Protein AF-A0A6N9BVE1-F1 (afdb_monomer)

Sequence (152 aa):
MFDLTADQEQRAVRLHRESLVVDSLSPGPIGCSAEMERCYAERLSRGMPFLAARTEVQRHIETLLLAGRYPAWRDAWYDSGVDAGSCTVGVFGPYGNWTYQQAVHDLALWQRRFDTLDWLEKVRAAPDVERIGAGGRKGVILNFQNARAIED

Radius of gyration: 17.58 Å; Cα contacts (8 Å, |Δi|>4): 180; chains: 1; bounding box: 47×34×50 Å

Structure (mmCIF, N/CA/C/O backbone):
data_AF-A0A6N9BVE1-F1
#
_entry.id   AF-A0A6N9BVE1-F1
#
loop_
_atom_site.group_PDB
_atom_site.id
_atom_site.type_symbol
_atom_site.label_atom_id
_atom_site.label_alt_id
_atom_site.label_comp_id
_atom_site.label_asym_id
_atom_site.label_entity_id
_atom_site.label_seq_id
_atom_site.pdbx_PDB_ins_code
_atom_site.Cartn_x
_atom_site.Cartn_y
_atom_site.Cartn_z
_atom_site.occupancy
_atom_site.B_iso_or_equiv
_atom_site.auth_seq_id
_atom_site.auth_comp_id
_atom_site.auth_asym_id
_atom_site.auth_atom_id
_atom_site.pdbx_PDB_model_num
ATOM 1 N N . MET A 1 1 ? -10.518 -20.224 10.757 1.00 61.91 1 MET A N 1
ATOM 2 C CA . MET A 1 1 ? -11.520 -19.453 11.520 1.00 61.91 1 MET A CA 1
ATOM 3 C C . MET A 1 1 ? -11.331 -19.823 12.980 1.00 61.91 1 MET A C 1
ATOM 5 O O . MET A 1 1 ? -11.097 -20.997 13.234 1.00 61.91 1 MET A O 1
ATOM 9 N N . PHE A 1 2 ? -11.288 -18.856 13.895 1.00 81.06 2 PHE A N 1
ATOM 10 C CA . PHE A 1 2 ? -11.145 -19.150 15.324 1.00 81.06 2 PHE A CA 1
ATOM 11 C C . PHE A 1 2 ? -12.520 -19.509 15.901 1.00 81.06 2 PHE A C 1
ATOM 13 O O . PHE A 1 2 ? -13.480 -18.798 15.615 1.00 81.06 2 PHE A O 1
ATOM 20 N N . ASP A 1 3 ? -12.611 -20.565 16.710 1.00 91.50 3 ASP A N 1
ATOM 21 C CA . ASP A 1 3 ? -13.825 -20.887 17.476 1.00 91.50 3 ASP A CA 1
ATOM 22 C C . ASP A 1 3 ? -13.883 -20.000 18.726 1.00 91.50 3 ASP A C 1
ATOM 24 O O . ASP A 1 3 ? -13.456 -20.390 19.814 1.00 91.50 3 ASP A O 1
ATOM 28 N N . LEU A 1 4 ? -14.345 -18.761 18.550 1.00 93.81 4 LEU A N 1
ATOM 29 C CA . LEU A 1 4 ? -14.557 -17.819 19.646 1.00 93.81 4 LEU A CA 1
ATOM 30 C C . LEU A 1 4 ? -15.976 -17.962 20.201 1.00 93.81 4 LEU A C 1
ATOM 32 O O . LEU A 1 4 ? -16.941 -18.110 19.453 1.00 93.81 4 LEU A O 1
ATOM 36 N N . THR A 1 5 ? -16.122 -17.859 21.520 1.00 97.12 5 THR A N 1
ATOM 37 C CA . THR A 1 5 ? -17.434 -17.616 22.131 1.00 97.12 5 THR A CA 1
ATOM 38 C C . THR A 1 5 ? -17.918 -16.197 21.812 1.00 97.12 5 THR A C 1
ATOM 40 O O . THR A 1 5 ? -17.114 -15.319 21.494 1.00 97.12 5 THR A O 1
ATOM 43 N N . ALA A 1 6 ? -19.219 -15.933 21.974 1.00 96.06 6 ALA A N 1
ATOM 44 C CA . ALA A 1 6 ? -19.784 -14.593 21.774 1.00 96.06 6 ALA A CA 1
ATOM 45 C C . ALA A 1 6 ? -19.072 -13.511 22.619 1.00 96.06 6 ALA A C 1
ATOM 47 O O . ALA A 1 6 ? -18.762 -12.430 22.119 1.00 96.06 6 ALA A O 1
ATOM 48 N N . ASP A 1 7 ? -18.726 -13.823 23.873 1.00 97.25 7 ASP A N 1
ATOM 49 C CA . ASP A 1 7 ? -17.995 -12.903 24.755 1.00 97.25 7 ASP A CA 1
ATOM 50 C C . ASP A 1 7 ? -16.565 -12.637 24.261 1.00 97.25 7 ASP A C 1
ATOM 52 O O . ASP A 1 7 ? -16.050 -11.518 24.364 1.00 97.25 7 ASP A O 1
ATOM 56 N N . GLN A 1 8 ? -15.900 -13.663 23.722 1.00 96.62 8 GLN A N 1
ATOM 57 C CA . GLN A 1 8 ? -14.558 -13.534 23.156 1.00 96.62 8 GLN A CA 1
ATOM 58 C C . GLN A 1 8 ? -14.574 -12.709 21.869 1.00 96.62 8 GLN A C 1
ATOM 60 O O . GLN A 1 8 ? -13.697 -11.865 21.690 1.00 96.62 8 GLN A O 1
ATOM 65 N N . GLU A 1 9 ? -15.576 -12.903 21.015 1.00 95.00 9 GLU A N 1
ATOM 66 C CA . GLU A 1 9 ? -15.775 -12.105 19.807 1.00 95.00 9 GLU A CA 1
ATOM 67 C C . GLU A 1 9 ? -16.050 -10.636 20.156 1.00 95.00 9 GLU A C 1
ATOM 69 O O . GLU A 1 9 ? -15.365 -9.741 19.657 1.00 95.00 9 GLU A O 1
ATOM 74 N N . GLN A 1 10 ? -16.954 -10.368 21.104 1.00 95.25 10 GLN A N 1
ATOM 75 C CA . GLN A 1 10 ? -17.235 -9.005 21.559 1.00 95.25 10 GLN A CA 1
ATOM 76 C C . GLN A 1 10 ? -15.991 -8.337 22.163 1.00 95.25 10 GLN A C 1
ATOM 78 O O . GLN A 1 10 ? -15.720 -7.157 21.910 1.00 95.25 10 GLN A O 1
ATOM 83 N N . ARG A 1 11 ? -15.200 -9.082 22.945 1.00 95.50 11 ARG A N 1
ATOM 84 C CA . ARG A 1 11 ? -13.923 -8.595 23.477 1.00 95.50 11 ARG A CA 1
ATOM 85 C C . ARG A 1 11 ? -12.917 -8.311 22.361 1.00 95.50 11 ARG A C 1
ATOM 87 O O . ARG A 1 11 ? -12.244 -7.287 22.439 1.00 95.50 11 ARG A O 1
ATOM 94 N N . ALA A 1 12 ? -12.806 -9.178 21.357 1.00 92.31 12 ALA A N 1
ATOM 95 C CA . ALA A 1 12 ? -11.899 -8.990 20.227 1.00 92.31 12 ALA A CA 1
ATOM 96 C C . ALA A 1 12 ? -12.259 -7.732 19.427 1.00 92.31 12 ALA A C 1
ATOM 98 O O . ALA A 1 12 ? -11.388 -6.901 19.186 1.00 92.31 12 ALA A O 1
ATOM 99 N N . VAL A 1 13 ? -13.545 -7.534 19.116 1.00 90.44 13 VAL A N 1
ATOM 100 C CA . VAL A 1 13 ? -14.043 -6.323 18.442 1.00 90.44 13 VAL A CA 1
ATOM 101 C C . VAL A 1 13 ? -13.708 -5.067 19.245 1.00 90.44 13 VAL A C 1
ATOM 103 O O . VAL A 1 13 ? -13.253 -4.078 18.674 1.00 90.44 13 VAL A O 1
ATOM 106 N N . ARG A 1 14 ? -13.906 -5.093 20.569 1.00 93.62 14 ARG A N 1
ATOM 107 C CA . ARG A 1 14 ? -13.563 -3.959 21.435 1.00 93.62 14 ARG A CA 1
ATOM 108 C C . ARG A 1 14 ? -12.064 -3.662 21.411 1.00 93.62 14 ARG A C 1
ATOM 110 O O . ARG A 1 14 ? -11.690 -2.533 21.126 1.00 93.62 14 ARG A O 1
ATOM 117 N N . LEU A 1 15 ? -11.221 -4.671 21.651 1.00 93.19 15 LEU A N 1
ATOM 118 C CA . LEU A 1 15 ? -9.762 -4.511 21.634 1.00 93.19 15 LEU A CA 1
ATOM 119 C C . LEU A 1 15 ? -9.273 -3.958 20.300 1.00 93.19 15 LEU A C 1
ATOM 121 O O . LEU A 1 15 ? -8.418 -3.082 20.279 1.00 93.19 15 LEU A O 1
ATOM 125 N N . HIS A 1 16 ? -9.838 -4.445 19.202 1.00 89.56 16 HIS A N 1
ATOM 126 C CA . HIS A 1 16 ? -9.481 -4.003 17.868 1.00 89.56 16 HIS A CA 1
ATOM 127 C C . HIS A 1 16 ? -9.864 -2.538 17.604 1.00 89.56 16 HIS A C 1
ATOM 129 O O . HIS A 1 16 ? -9.105 -1.819 16.975 1.00 89.56 16 HIS A O 1
ATOM 135 N N . ARG A 1 17 ? -10.998 -2.066 18.139 1.00 86.69 17 ARG A N 1
ATOM 136 C CA . ARG A 1 17 ? -11.401 -0.649 18.057 1.00 86.69 17 ARG A CA 1
ATOM 137 C C . ARG A 1 17 ? -10.585 0.278 18.961 1.00 86.69 17 ARG A C 1
ATOM 139 O O . ARG A 1 17 ? -10.492 1.465 18.678 1.00 86.69 17 ARG A O 1
ATOM 146 N N . GLU A 1 18 ? -10.064 -0.242 20.068 1.00 91.62 18 GLU A N 1
ATOM 147 C CA . GLU A 1 18 ? -9.324 0.525 21.082 1.00 91.62 18 GLU A CA 1
ATOM 148 C C . GLU A 1 18 ? -7.801 0.503 20.866 1.00 91.62 18 GLU A C 1
ATOM 150 O O . GLU A 1 18 ? -7.073 1.205 21.568 1.00 91.62 18 GLU A O 1
ATOM 155 N N . SER A 1 19 ? -7.308 -0.300 19.920 1.00 93.12 19 SER A N 1
ATOM 156 C CA . SER A 1 19 ? -5.880 -0.478 19.645 1.00 93.12 19 SER A CA 1
ATOM 15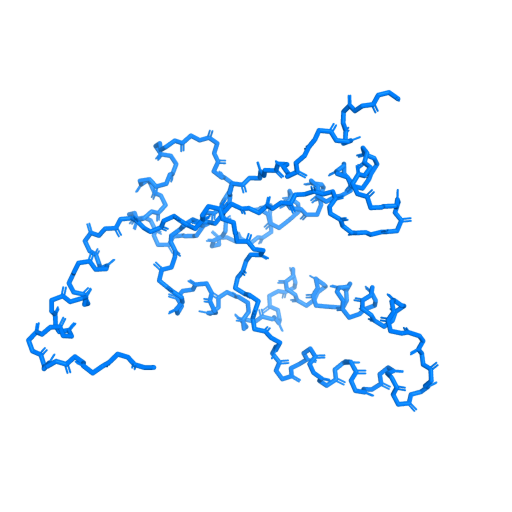7 C C . SER A 1 19 ? -5.519 0.052 18.266 1.00 93.12 19 SER A C 1
ATOM 159 O O . SER A 1 19 ? -6.297 -0.088 17.332 1.00 93.12 19 SER A O 1
ATOM 161 N N . LEU A 1 20 ? -4.298 0.572 18.128 1.00 93.19 20 LEU A N 1
ATOM 162 C CA . LEU A 1 20 ? -3.702 0.815 16.817 1.00 93.19 20 LEU A CA 1
ATOM 163 C C . LEU A 1 20 ? -3.089 -0.484 16.293 1.00 93.19 20 LEU A C 1
ATOM 165 O O . LEU A 1 20 ? -2.259 -1.100 16.968 1.00 93.19 20 LEU A O 1
ATOM 169 N N . VAL A 1 21 ? -3.469 -0.887 15.086 1.00 93.06 21 VAL A N 1
ATOM 170 C CA . VAL A 1 21 ? -2.957 -2.094 14.434 1.00 93.06 21 VAL A CA 1
ATOM 171 C C . VAL A 1 21 ? -1.972 -1.708 13.340 1.00 93.06 21 VAL A C 1
ATOM 173 O O . VAL A 1 21 ? -2.337 -1.106 12.329 1.00 93.06 21 VAL A O 1
ATOM 176 N N . VAL A 1 22 ? -0.707 -2.085 13.535 1.00 93.62 22 VAL A N 1
ATOM 177 C CA . VAL A 1 22 ? 0.364 -1.871 12.556 1.00 93.62 22 VAL A CA 1
ATOM 178 C C . VAL A 1 22 ? 0.842 -3.218 12.028 1.00 93.62 22 VAL A C 1
ATOM 180 O O . VAL A 1 22 ? 1.373 -4.030 12.785 1.00 93.62 22 VAL A O 1
ATOM 183 N N . ASP A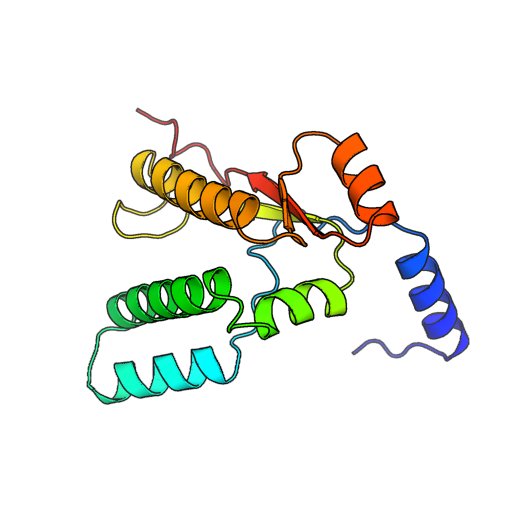 1 23 ? 0.693 -3.443 10.726 1.00 93.25 23 ASP A N 1
ATOM 184 C CA . ASP A 1 23 ? 1.256 -4.610 10.046 1.00 93.25 23 ASP A CA 1
ATOM 185 C C . ASP A 1 23 ? 2.698 -4.305 9.613 1.00 93.25 23 ASP A C 1
ATOM 187 O O . ASP A 1 23 ? 2.955 -3.420 8.791 1.00 93.25 23 ASP A O 1
ATOM 191 N N . SER A 1 24 ? 3.659 -5.023 10.193 1.00 92.19 24 SER A N 1
ATOM 192 C CA . SER A 1 24 ? 5.091 -4.797 9.986 1.00 92.19 24 SER A CA 1
ATOM 193 C C . SER A 1 24 ? 5.625 -5.326 8.653 1.00 92.19 24 SER A C 1
ATOM 195 O O . SER A 1 24 ? 6.756 -4.987 8.292 1.00 92.19 24 SER A O 1
ATOM 197 N N . LEU A 1 25 ? 4.829 -6.091 7.901 1.00 90.12 25 LEU A N 1
ATOM 198 C CA . LEU A 1 25 ? 5.168 -6.564 6.564 1.00 90.12 25 LEU A CA 1
ATOM 199 C C . LEU A 1 25 ? 3.898 -6.688 5.719 1.00 90.12 25 LEU A C 1
ATOM 201 O O . LEU A 1 25 ? 3.434 -7.780 5.394 1.00 90.12 25 LEU A O 1
ATOM 205 N N . SER A 1 26 ? 3.369 -5.537 5.322 1.00 81.25 26 SER A N 1
ATOM 206 C CA . SER A 1 26 ? 2.154 -5.466 4.528 1.00 81.25 26 SER A CA 1
ATOM 207 C C . SER A 1 26 ? 2.486 -5.011 3.119 1.00 81.25 26 SER A C 1
ATOM 209 O O . SER A 1 26 ? 2.965 -3.895 2.943 1.00 81.25 26 SER A O 1
ATOM 211 N N . PRO A 1 27 ? 2.172 -5.779 2.072 1.00 66.94 27 PRO A N 1
ATOM 212 C CA . PRO A 1 27 ? 2.197 -5.250 0.715 1.00 66.94 27 PRO A CA 1
ATOM 213 C C . PRO A 1 27 ? 0.950 -4.377 0.415 1.00 66.94 27 PRO A C 1
ATOM 215 O O . PRO A 1 27 ? 0.646 -4.099 -0.747 1.00 66.94 27 PRO A O 1
ATOM 218 N N . GLY A 1 28 ? 0.217 -3.960 1.458 1.00 67.75 28 GLY A N 1
ATOM 219 C CA . GLY A 1 28 ? -1.171 -3.510 1.412 1.00 67.75 28 GLY A CA 1
ATOM 220 C C . GLY A 1 28 ? -2.145 -4.694 1.500 1.00 67.75 28 GLY A C 1
ATOM 221 O O . GLY A 1 28 ? -1.719 -5.852 1.455 1.00 67.75 28 GLY A O 1
ATOM 222 N N . PRO A 1 29 ? -3.460 -4.445 1.600 1.00 61.47 29 PRO A N 1
ATOM 223 C CA . PRO A 1 29 ? -4.470 -5.487 1.534 1.00 61.47 29 PRO A CA 1
ATOM 224 C C . PRO A 1 29 ? -4.477 -6.057 0.113 1.00 61.47 29 PRO A C 1
ATOM 226 O O . PRO A 1 29 ? -5.082 -5.517 -0.815 1.00 61.47 29 PRO A O 1
ATOM 229 N N . ILE A 1 30 ? -3.736 -7.145 -0.074 1.00 59.56 30 ILE A N 1
ATOM 230 C CA . ILE A 1 30 ? -3.707 -7.894 -1.324 1.00 59.56 30 ILE A CA 1
ATOM 231 C C . ILE A 1 30 ? -4.748 -9.000 -1.224 1.00 59.56 30 ILE A C 1
ATOM 233 O O . ILE A 1 30 ? -4.460 -10.135 -0.858 1.00 59.56 30 ILE A O 1
ATOM 237 N N . GLY A 1 31 ? -5.979 -8.651 -1.581 1.00 57.81 31 GLY A N 1
ATOM 238 C CA . GLY A 1 31 ? -6.884 -9.603 -2.205 1.00 57.81 31 GLY A CA 1
ATOM 239 C C . GLY A 1 31 ? -6.698 -9.521 -3.718 1.00 57.81 31 GLY A C 1
ATOM 240 O O . GLY A 1 31 ? -6.655 -8.420 -4.276 1.00 57.81 31 GLY A O 1
ATOM 241 N N . CYS A 1 32 ? -6.597 -10.662 -4.402 1.00 67.94 32 CYS A N 1
ATOM 24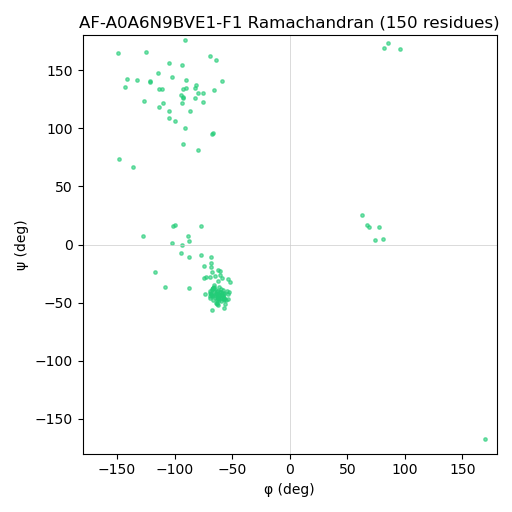2 C CA . CYS A 1 32 ? -6.830 -10.686 -5.843 1.00 67.94 32 CYS A CA 1
ATOM 243 C C . CYS A 1 32 ? -8.316 -10.367 -6.036 1.00 67.94 32 CYS A C 1
ATOM 245 O O . CYS A 1 32 ? -9.169 -11.221 -5.824 1.00 67.94 32 CYS A O 1
ATOM 247 N N . SER A 1 33 ? -8.652 -9.105 -6.304 1.00 82.19 33 SER A N 1
ATOM 248 C CA . SER A 1 33 ? -10.052 -8.751 -6.536 1.00 82.19 33 SER A CA 1
ATOM 249 C C . SER A 1 33 ? -10.557 -9.457 -7.794 1.00 82.19 33 SER A C 1
ATOM 251 O O . SER A 1 33 ? -9.772 -9.775 -8.691 1.00 82.19 33 SER A O 1
ATOM 253 N N . ALA A 1 34 ? -11.875 -9.601 -7.925 1.00 86.69 34 ALA A N 1
ATOM 254 C CA . ALA A 1 34 ? -12.482 -10.121 -9.150 1.00 86.69 34 ALA A CA 1
ATOM 255 C C . ALA A 1 34 ? -12.041 -9.342 -10.412 1.00 86.69 34 ALA A C 1
ATOM 257 O O . ALA A 1 34 ? -11.955 -9.904 -11.503 1.00 86.69 34 ALA A O 1
ATOM 258 N N . GLU A 1 35 ? -11.721 -8.049 -10.278 1.00 87.06 35 GLU A N 1
ATOM 259 C CA . GLU A 1 35 ? -11.155 -7.236 -11.358 1.00 87.06 35 GLU A CA 1
ATOM 260 C C . GLU A 1 35 ? -9.745 -7.692 -11.742 1.00 87.06 35 GLU A C 1
ATOM 262 O O . GLU A 1 35 ? -9.456 -7.864 -12.927 1.00 87.06 35 GLU A O 1
ATOM 267 N N . MET A 1 36 ? -8.871 -7.905 -10.751 1.00 89.06 36 MET A N 1
ATOM 268 C CA . MET A 1 36 ? -7.519 -8.407 -10.995 1.00 89.06 36 MET A CA 1
ATOM 269 C C . MET A 1 36 ? -7.570 -9.796 -11.621 1.00 89.06 36 MET A C 1
ATOM 271 O O . MET A 1 36 ? -6.896 -10.025 -12.623 1.00 89.06 36 MET A O 1
ATOM 275 N N . GLU A 1 37 ? -8.397 -10.696 -11.083 1.00 90.62 37 GLU A N 1
ATOM 276 C CA . GLU A 1 37 ? -8.594 -12.045 -11.620 1.00 90.62 37 GLU A CA 1
ATOM 277 C C . GLU A 1 37 ? -9.054 -12.003 -13.076 1.00 90.62 37 GLU A C 1
ATOM 279 O O . GLU A 1 37 ? -8.455 -12.660 -13.928 1.00 90.62 37 GLU A O 1
ATOM 284 N N . ARG A 1 38 ? -10.053 -11.168 -13.394 1.00 92.06 38 ARG A N 1
ATOM 285 C CA . ARG A 1 38 ? -10.526 -10.977 -14.769 1.00 92.06 38 ARG A CA 1
ATOM 286 C C . ARG A 1 38 ? -9.420 -10.451 -15.679 1.00 92.06 38 ARG A C 1
ATOM 288 O O . ARG A 1 38 ? -9.243 -10.963 -16.783 1.00 92.06 38 ARG A O 1
ATOM 295 N N . CYS A 1 39 ? -8.657 -9.459 -15.220 1.00 92.44 39 CYS A N 1
ATOM 296 C CA . CYS A 1 39 ? -7.555 -8.889 -15.987 1.00 92.44 39 CYS A CA 1
ATOM 297 C C . CYS A 1 39 ? -6.456 -9.925 -16.264 1.00 92.44 39 CYS A C 1
ATOM 299 O O . CYS A 1 39 ? -5.958 -9.999 -17.393 1.00 92.44 39 CYS A O 1
ATOM 301 N N . TYR A 1 40 ? -6.099 -10.737 -15.265 1.00 94.25 40 TYR A N 1
ATOM 302 C CA . TYR A 1 40 ? -5.157 -11.843 -15.423 1.00 94.25 40 TYR A CA 1
ATOM 303 C C . TYR A 1 40 ? -5.687 -12.894 -16.395 1.00 94.25 40 TYR A C 1
ATOM 305 O O . TYR A 1 40 ? -4.981 -13.237 -17.342 1.00 94.25 40 TYR A O 1
ATOM 313 N N . ALA A 1 41 ? -6.923 -13.364 -16.213 1.00 94.75 41 ALA A N 1
ATOM 314 C CA . ALA A 1 41 ? -7.540 -14.369 -17.074 1.00 94.75 41 ALA A CA 1
ATOM 315 C C . ALA A 1 41 ? -7.566 -13.920 -18.543 1.00 94.75 41 ALA A C 1
ATOM 317 O O . ALA A 1 41 ? -7.148 -14.669 -19.425 1.00 94.75 41 ALA A O 1
ATOM 318 N N . GLU A 1 42 ? -7.963 -12.671 -18.809 1.00 95.94 42 GLU A N 1
ATOM 319 C CA . GLU A 1 42 ? -7.957 -12.085 -20.153 1.00 95.94 42 GLU A CA 1
ATOM 320 C C . GLU A 1 42 ? -6.559 -12.141 -20.789 1.00 95.94 42 GLU A C 1
ATOM 322 O O . GLU A 1 42 ? -6.403 -12.635 -21.906 1.00 95.94 42 GLU A O 1
ATOM 327 N N . ARG A 1 43 ? -5.526 -11.667 -20.084 1.00 94.94 43 ARG A N 1
ATOM 328 C CA . ARG A 1 43 ? -4.157 -11.571 -20.622 1.00 94.94 43 ARG A CA 1
ATOM 329 C C . ARG A 1 43 ? -3.523 -12.941 -20.823 1.00 94.94 43 ARG A C 1
ATOM 331 O O . ARG A 1 43 ? -2.951 -13.204 -21.880 1.00 94.94 43 ARG A O 1
ATOM 338 N N . LEU A 1 44 ? -3.671 -13.828 -19.843 1.00 96.50 44 LEU A N 1
ATOM 339 C CA . LEU A 1 44 ? -3.135 -15.185 -19.908 1.00 96.50 44 LEU A CA 1
ATOM 340 C C . LEU A 1 44 ? -3.830 -16.016 -20.997 1.00 96.50 44 LEU A C 1
ATOM 342 O O . LEU A 1 44 ? -3.152 -16.746 -21.714 1.00 96.50 44 LEU A O 1
ATOM 346 N N . SER A 1 45 ? -5.144 -15.847 -21.204 1.00 97.19 45 SER A N 1
ATOM 347 C CA . SER A 1 45 ? -5.878 -16.538 -22.281 1.00 97.19 45 SER A CA 1
ATOM 348 C C . SER A 1 45 ? -5.388 -16.178 -23.691 1.00 97.19 45 SER A C 1
ATOM 350 O O . SER A 1 45 ? -5.555 -16.959 -24.623 1.00 97.19 45 SER A O 1
ATOM 352 N N . ARG A 1 46 ? -4.726 -15.023 -23.845 1.00 96.31 46 ARG A N 1
ATOM 353 C CA . ARG A 1 46 ? -4.091 -14.573 -25.096 1.00 96.31 46 ARG A CA 1
ATOM 354 C C . ARG A 1 46 ? -2.644 -15.053 -25.250 1.00 96.31 46 ARG A C 1
ATOM 356 O O . ARG A 1 46 ? -1.951 -14.605 -26.158 1.00 96.31 46 ARG A O 1
ATOM 363 N N . GLY A 1 47 ? -2.167 -15.923 -24.360 1.00 96.88 47 GLY A N 1
ATOM 364 C CA . GLY A 1 47 ? -0.800 -16.446 -24.384 1.00 96.88 47 GLY A CA 1
ATOM 365 C C . GLY A 1 47 ? 0.258 -15.475 -23.855 1.00 96.88 47 GLY A C 1
ATOM 366 O O . GLY A 1 47 ? 1.448 -15.690 -24.080 1.00 96.88 47 GLY A O 1
ATOM 367 N N . MET A 1 48 ? -0.138 -14.404 -23.157 1.00 97.31 48 MET A N 1
ATOM 368 C CA . MET A 1 48 ? 0.822 -13.475 -22.562 1.00 97.31 48 MET A CA 1
ATOM 369 C C . MET A 1 48 ? 1.631 -1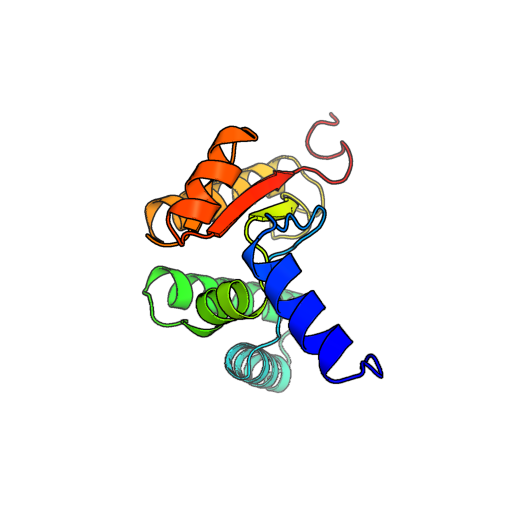4.169 -21.450 1.00 97.31 48 MET A C 1
ATOM 371 O O . MET A 1 48 ? 1.033 -14.797 -20.572 1.00 97.31 48 MET A O 1
ATOM 375 N N . PRO A 1 49 ? 2.971 -14.024 -21.410 1.00 95.62 49 PRO A N 1
ATOM 376 C CA . PRO A 1 49 ? 3.773 -14.530 -20.301 1.00 95.62 49 PRO A CA 1
ATOM 377 C C . PRO A 1 49 ? 3.343 -13.918 -18.963 1.00 95.62 49 PRO A C 1
ATOM 379 O O . PRO A 1 49 ? 3.088 -12.715 -18.880 1.00 95.62 49 PRO A O 1
ATOM 382 N N . PHE A 1 50 ? 3.328 -14.716 -17.893 1.00 90.19 50 PHE A N 1
ATOM 383 C CA . PHE A 1 50 ? 2.814 -14.290 -16.584 1.00 90.19 50 PHE A CA 1
ATOM 384 C C . PHE A 1 50 ? 3.448 -12.992 -16.058 1.00 90.19 50 PHE A C 1
ATOM 386 O O . PHE A 1 50 ? 2.739 -12.116 -15.575 1.00 90.19 50 PHE A O 1
ATOM 393 N N . LEU A 1 51 ? 4.769 -12.821 -16.188 1.00 85.88 51 LEU A N 1
ATOM 394 C CA . LEU A 1 51 ? 5.451 -11.606 -15.720 1.00 85.88 51 LEU A CA 1
ATOM 395 C C . LEU A 1 51 ? 5.039 -10.349 -16.501 1.00 85.88 51 LEU A C 1
ATOM 397 O O . LEU A 1 51 ? 4.923 -9.269 -15.912 1.00 85.88 51 LEU A O 1
ATOM 401 N N . ALA A 1 52 ? 4.779 -10.493 -17.803 1.00 89.44 52 ALA A N 1
ATOM 402 C CA . ALA A 1 52 ? 4.253 -9.412 -18.629 1.00 89.44 52 ALA A CA 1
ATOM 403 C C . ALA A 1 52 ? 2.807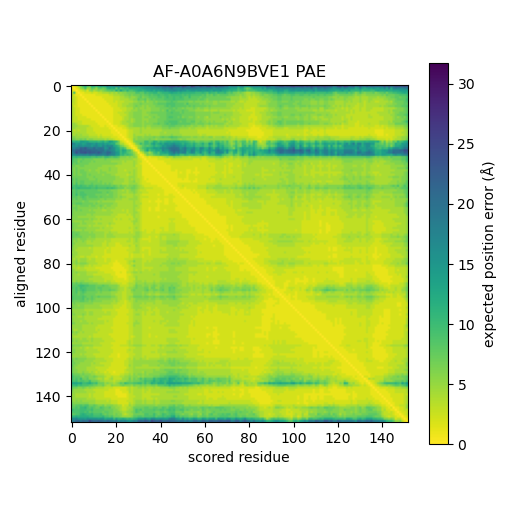 -9.092 -18.223 1.00 89.44 52 ALA A C 1
ATOM 405 O O . ALA A 1 52 ? 2.495 -7.935 -17.942 1.00 89.44 52 ALA A O 1
ATOM 406 N N . ALA A 1 53 ? 1.970 -10.123 -18.055 1.00 92.44 53 ALA A N 1
ATOM 407 C CA . ALA A 1 53 ? 0.595 -9.967 -17.588 1.00 92.44 53 ALA A CA 1
ATOM 408 C C . ALA A 1 53 ? 0.540 -9.265 -16.226 1.00 92.44 53 ALA A C 1
ATOM 410 O O . ALA A 1 53 ? -0.183 -8.287 -16.076 1.00 92.44 53 ALA A O 1
ATOM 411 N N . ARG A 1 54 ? 1.363 -9.683 -15.258 1.00 87.94 54 ARG A N 1
ATOM 412 C CA . ARG A 1 54 ? 1.468 -9.057 -13.931 1.00 87.94 54 ARG A CA 1
ATOM 413 C C . ARG A 1 54 ? 1.786 -7.569 -14.017 1.00 87.94 54 ARG A C 1
ATOM 415 O O . ARG A 1 54 ? 1.109 -6.767 -13.381 1.00 87.94 54 ARG A O 1
ATOM 422 N N . THR A 1 55 ? 2.779 -7.199 -14.823 1.00 87.06 55 THR A N 1
ATOM 423 C CA . THR A 1 55 ? 3.172 -5.794 -15.015 1.00 87.06 55 THR A CA 1
ATOM 424 C C . THR A 1 55 ? 2.026 -4.969 -15.606 1.00 87.06 55 THR A C 1
ATOM 426 O O . THR A 1 55 ? 1.737 -3.867 -15.137 1.00 87.06 55 THR A O 1
ATOM 429 N N . GLU A 1 56 ? 1.325 -5.508 -16.605 1.00 91.19 56 GLU A N 1
ATOM 430 C CA . GLU A 1 56 ? 0.186 -4.823 -17.213 1.00 91.19 56 GLU A CA 1
ATOM 431 C C . GLU A 1 56 ? -1.019 -4.703 -16.282 1.00 91.19 56 GLU A C 1
ATOM 433 O O . GLU A 1 56 ? -1.631 -3.634 -16.231 1.00 91.19 56 GLU A O 1
ATOM 438 N N . VAL A 1 57 ? -1.359 -5.768 -15.548 1.00 91.50 57 VAL A N 1
ATOM 439 C CA . VAL A 1 57 ? -2.446 -5.743 -14.564 1.00 91.50 57 VAL A CA 1
ATOM 440 C C . VAL A 1 57 ? -2.127 -4.722 -13.480 1.00 91.50 57 VAL A C 1
ATOM 442 O O . VAL A 1 57 ? -2.958 -3.864 -13.207 1.00 91.50 57 VAL A O 1
ATOM 445 N N . GLN A 1 58 ? -0.912 -4.726 -12.930 1.00 88.69 58 GLN A N 1
ATOM 446 C CA . GLN A 1 58 ? -0.507 -3.755 -11.913 1.00 88.69 58 GLN A CA 1
ATOM 447 C C . GLN A 1 58 ? -0.640 -2.312 -12.420 1.00 88.69 58 GLN A C 1
ATOM 449 O O . GLN A 1 58 ? -1.233 -1.476 -11.741 1.00 88.69 58 GLN A O 1
ATOM 454 N N . ARG A 1 59 ? -0.173 -2.019 -13.640 1.00 90.00 59 ARG A N 1
ATOM 455 C CA . ARG A 1 59 ? -0.320 -0.690 -14.257 1.00 90.00 59 ARG A CA 1
ATOM 456 C C . ARG A 1 59 ? -1.787 -0.308 -14.486 1.00 90.00 59 ARG A C 1
ATOM 458 O O . ARG A 1 59 ? -2.160 0.853 -14.305 1.00 90.00 59 ARG A O 1
ATOM 465 N N . HIS A 1 60 ? -2.614 -1.262 -14.912 1.00 91.94 60 HIS A N 1
ATOM 466 C CA . HIS A 1 60 ? -4.043 -1.047 -15.118 1.00 91.94 60 HIS A CA 1
ATOM 467 C C . HIS A 1 60 ? -4.750 -0.712 -13.800 1.00 91.94 60 HIS A C 1
ATOM 469 O O . HIS A 1 60 ? -5.426 0.313 -13.720 1.00 91.94 60 HIS A O 1
ATOM 475 N N . ILE A 1 61 ? -4.523 -1.514 -12.758 1.00 90.94 61 ILE A N 1
ATOM 476 C CA . ILE A 1 61 ? -5.087 -1.296 -11.424 1.00 90.94 61 ILE A CA 1
ATOM 477 C C . ILE A 1 61 ? -4.617 0.033 -10.837 1.00 90.94 61 ILE A C 1
ATOM 479 O O . ILE A 1 61 ? -5.447 0.787 -10.344 1.00 90.94 61 ILE A O 1
ATOM 483 N N . GLU A 1 62 ? -3.332 0.376 -10.962 1.00 91.19 62 GLU A N 1
ATOM 484 C CA . GLU A 1 62 ? -2.809 1.674 -10.518 1.00 91.19 62 GLU A CA 1
ATOM 485 C C . GLU A 1 62 ? -3.548 2.838 -11.196 1.00 91.19 62 GLU A C 1
ATOM 487 O O . GLU A 1 62 ? -3.931 3.814 -10.555 1.00 91.19 62 GLU A O 1
ATOM 492 N N . THR A 1 63 ? -3.814 2.716 -12.499 1.00 93.94 63 THR A N 1
ATOM 493 C CA . THR A 1 63 ? -4.554 3.733 -13.258 1.00 93.94 63 THR A CA 1
ATOM 494 C C . THR A 1 63 ? -5.994 3.875 -12.763 1.00 93.94 63 THR A C 1
ATOM 496 O O . THR A 1 63 ? -6.501 4.991 -12.658 1.00 93.94 63 THR A O 1
ATOM 499 N N . LEU A 1 64 ? -6.672 2.762 -12.470 1.00 93.12 64 LEU A N 1
ATOM 500 C CA . LEU A 1 64 ? -8.032 2.792 -11.931 1.00 93.12 64 LEU A CA 1
ATOM 501 C C . LEU A 1 64 ? -8.064 3.349 -10.505 1.00 93.12 64 LEU A C 1
ATOM 503 O O . LEU A 1 64 ? -8.932 4.166 -10.200 1.00 93.12 64 LEU A O 1
ATOM 507 N N . LEU A 1 65 ? -7.109 2.946 -9.665 1.00 92.31 65 LEU A N 1
ATOM 508 C CA . LEU A 1 65 ? -6.957 3.397 -8.286 1.00 92.31 65 LEU A CA 1
ATOM 509 C C . LEU A 1 65 ? -6.811 4.914 -8.211 1.00 92.31 65 LEU A C 1
ATOM 511 O O . LEU A 1 65 ? -7.603 5.573 -7.544 1.00 92.31 65 LEU A O 1
ATOM 515 N N . LEU A 1 66 ? -5.852 5.474 -8.946 1.00 94.50 66 LEU A N 1
ATOM 516 C CA . LEU A 1 66 ? -5.589 6.914 -8.940 1.00 94.50 66 LEU A CA 1
ATOM 517 C C . LEU A 1 66 ? -6.722 7.733 -9.575 1.00 94.50 66 LEU A C 1
ATOM 519 O O . LEU A 1 66 ? -6.834 8.927 -9.324 1.00 94.50 66 LEU A O 1
ATOM 523 N N . ALA A 1 67 ? -7.578 7.102 -10.380 1.00 95.38 67 ALA A N 1
ATOM 524 C CA . ALA A 1 67 ? -8.790 7.716 -10.914 1.00 95.38 67 ALA A CA 1
ATOM 525 C C . ALA A 1 67 ? -10.010 7.578 -9.979 1.00 95.38 67 ALA A C 1
ATOM 527 O O . ALA A 1 67 ? -11.113 7.938 -10.383 1.00 95.38 67 ALA A O 1
ATOM 528 N N . GLY A 1 68 ? -9.860 6.987 -8.786 1.00 92.31 68 GLY A N 1
ATOM 529 C CA . GLY A 1 68 ? -10.973 6.715 -7.869 1.00 92.31 68 GLY A CA 1
ATOM 530 C C . GLY A 1 68 ? -11.952 5.642 -8.367 1.00 92.31 68 GLY A C 1
ATOM 531 O O . GLY A 1 68 ? -13.052 5.512 -7.841 1.00 92.31 68 GLY A O 1
ATOM 532 N N . ARG A 1 69 ? -11.573 4.857 -9.384 1.00 93.25 69 ARG A N 1
ATOM 533 C CA . ARG A 1 69 ? -12.411 3.821 -10.024 1.00 93.25 69 ARG A CA 1
ATOM 534 C C . ARG A 1 69 ? -12.074 2.403 -9.564 1.00 93.25 69 ARG A C 1
ATOM 536 O O . ARG A 1 69 ? -12.450 1.435 -10.216 1.00 93.25 69 ARG A O 1
ATOM 543 N N . TYR A 1 70 ? -11.349 2.281 -8.457 1.00 91.06 70 TYR A N 1
ATOM 544 C CA . TYR A 1 70 ? -10.970 0.999 -7.871 1.00 91.06 70 TYR A CA 1
ATOM 545 C C . TYR A 1 70 ? -11.156 1.008 -6.343 1.00 91.06 70 TYR A C 1
ATOM 547 O O . TYR A 1 70 ? -10.177 0.961 -5.595 1.00 91.06 70 TYR A O 1
ATOM 555 N N . PRO A 1 71 ? -12.411 1.104 -5.860 1.00 89.69 71 PRO A N 1
ATOM 556 C CA . PRO A 1 71 ? -12.703 1.236 -4.431 1.00 89.69 71 PRO A CA 1
ATOM 557 C C . PRO A 1 71 ? -12.282 0.002 -3.627 1.00 89.69 71 PRO A C 1
ATOM 559 O O . PRO A 1 71 ? -11.882 0.145 -2.479 1.00 89.69 71 PRO A O 1
ATOM 562 N N . ALA A 1 72 ? -12.246 -1.178 -4.260 1.00 88.38 72 ALA A N 1
ATOM 563 C CA . ALA A 1 72 ? -11.898 -2.447 -3.624 1.00 88.38 72 ALA A CA 1
ATOM 564 C C . ALA A 1 72 ? -10.576 -2.411 -2.838 1.00 88.38 72 ALA A C 1
ATOM 566 O O . ALA A 1 72 ? -10.452 -3.092 -1.828 1.00 88.38 72 ALA A O 1
ATOM 567 N N . TRP A 1 73 ? -9.588 -1.619 -3.272 1.00 88.88 73 TRP A N 1
ATOM 568 C CA . TRP A 1 73 ? -8.330 -1.498 -2.531 1.00 88.88 73 TRP A CA 1
ATOM 569 C C . TRP A 1 73 ? -8.477 -0.677 -1.248 1.00 88.88 73 TRP A C 1
ATOM 571 O O . TRP A 1 73 ? -7.953 -1.069 -0.209 1.00 88.88 73 TRP A O 1
ATOM 581 N N . ARG A 1 74 ? -9.215 0.439 -1.307 1.00 90.88 74 ARG A N 1
ATOM 582 C CA . ARG A 1 74 ? -9.547 1.245 -0.127 1.00 90.88 74 ARG A CA 1
ATOM 583 C C . ARG A 1 74 ? -10.390 0.424 0.839 1.00 90.88 74 ARG A C 1
ATOM 585 O O . ARG A 1 74 ? -10.058 0.341 2.013 1.00 90.88 74 ARG A O 1
ATOM 592 N N . ASP A 1 75 ? -11.454 -0.186 0.339 1.00 91.25 75 ASP A N 1
ATOM 593 C CA . ASP A 1 75 ? -12.405 -0.919 1.168 1.00 91.25 75 ASP A CA 1
ATOM 594 C C . ASP A 1 75 ? -11.695 -2.080 1.885 1.00 91.25 75 ASP A C 1
ATOM 596 O O . ASP A 1 75 ? -11.820 -2.211 3.096 1.00 91.25 75 ASP A O 1
ATOM 600 N N . ALA A 1 76 ? -10.790 -2.794 1.205 1.00 89.94 76 ALA A N 1
ATOM 601 C CA . ALA A 1 76 ? -9.979 -3.829 1.841 1.00 89.94 76 ALA A CA 1
ATOM 602 C C . ALA A 1 76 ? -9.044 -3.300 2.952 1.00 89.94 76 ALA A C 1
ATOM 604 O O . ALA A 1 76 ? -8.796 -4.010 3.924 1.00 89.94 76 ALA A O 1
ATOM 605 N N . TRP A 1 77 ? -8.541 -2.061 2.864 1.00 91.25 77 TRP A N 1
ATOM 606 C CA . TRP A 1 77 ? -7.780 -1.450 3.964 1.00 91.25 77 TRP A CA 1
ATOM 607 C C . TRP A 1 77 ? -8.669 -1.207 5.185 1.00 91.25 77 TRP A C 1
ATOM 609 O O . TRP A 1 77 ? -8.258 -1.492 6.309 1.00 91.25 77 TRP A O 1
ATOM 619 N N . TYR A 1 78 ? -9.878 -0.684 4.982 1.00 91.50 78 TYR A N 1
ATOM 620 C CA . TYR A 1 78 ? -10.810 -0.426 6.080 1.00 91.50 78 TYR A CA 1
ATOM 621 C C . TYR A 1 78 ? -11.351 -1.720 6.692 1.00 91.50 78 TYR A C 1
ATOM 623 O O . TYR A 1 78 ? -11.355 -1.838 7.915 1.00 91.50 78 TYR A O 1
ATOM 631 N N . ASP A 1 79 ? -11.692 -2.706 5.865 1.00 89.94 79 ASP A N 1
ATOM 632 C CA . ASP A 1 79 ? -12.209 -4.006 6.300 1.00 89.94 79 ASP A CA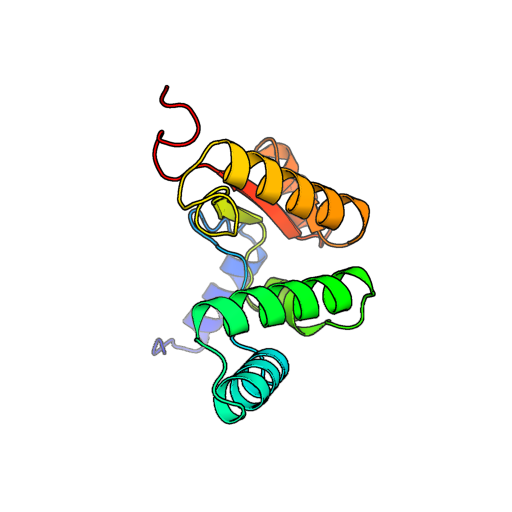 1
ATOM 633 C C . ASP A 1 79 ? -11.146 -4.855 7.011 1.00 89.94 79 ASP A C 1
ATOM 635 O O . ASP A 1 79 ? -11.477 -5.667 7.872 1.00 89.94 79 ASP A O 1
ATOM 639 N N . SER A 1 80 ? -9.861 -4.662 6.684 1.00 88.94 80 SER A N 1
ATOM 640 C CA . SER A 1 80 ? -8.760 -5.386 7.338 1.00 88.94 80 SER A CA 1
ATOM 641 C C . SER A 1 80 ? -8.573 -5.019 8.807 1.00 88.94 80 SER A C 1
ATOM 643 O O . SER A 1 80 ? -7.961 -5.785 9.552 1.00 88.94 80 SER A O 1
ATOM 645 N N . GLY A 1 81 ? -9.023 -3.825 9.206 1.00 89.50 81 GLY A N 1
ATOM 646 C CA . GLY A 1 81 ? -8.775 -3.328 10.548 1.00 89.50 81 GLY A CA 1
ATOM 647 C C . GLY A 1 81 ? -7.342 -2.856 10.825 1.00 89.50 81 GLY A C 1
ATOM 648 O O . GLY A 1 81 ? -7.020 -2.477 11.944 1.00 89.50 81 GLY A O 1
ATOM 649 N N . VAL A 1 82 ? -6.466 -2.864 9.818 1.00 91.81 82 VAL A N 1
ATOM 650 C CA . VAL A 1 82 ? -5.098 -2.346 9.930 1.00 91.81 82 VAL A CA 1
ATOM 651 C C . VAL A 1 82 ? -5.123 -0.824 9.820 1.00 91.81 82 VAL A C 1
ATOM 653 O O . VAL A 1 82 ? -5.708 -0.284 8.881 1.00 91.81 82 VAL A O 1
ATOM 656 N N . ASP A 1 83 ? -4.478 -0.117 10.744 1.00 93.62 83 ASP A N 1
ATOM 657 C CA . ASP A 1 83 ? -4.359 1.347 10.718 1.00 93.62 83 ASP A CA 1
ATOM 658 C C . ASP A 1 83 ? -3.158 1.808 9.907 1.00 93.62 83 ASP A C 1
ATOM 660 O O . ASP A 1 83 ? -3.243 2.802 9.184 1.00 93.62 83 ASP A O 1
ATOM 664 N N . ALA A 1 84 ? -2.048 1.071 9.989 1.00 94.62 84 ALA A N 1
ATOM 665 C CA . ALA A 1 84 ? -0.866 1.324 9.183 1.00 94.62 84 ALA A CA 1
ATOM 666 C C . ALA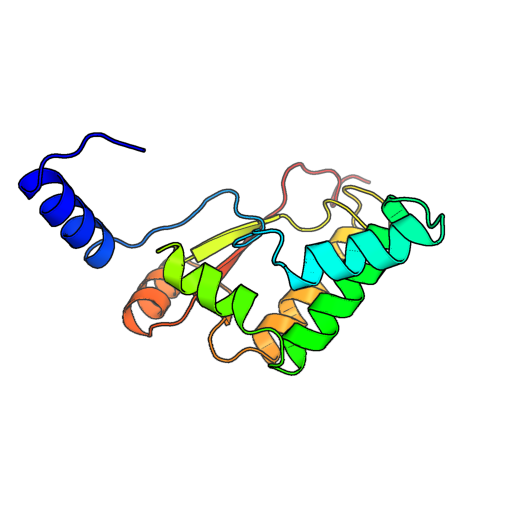 A 1 84 ? -0.189 0.033 8.712 1.00 94.62 84 ALA A C 1
ATOM 668 O O . ALA A 1 84 ? -0.092 -0.938 9.456 1.00 94.62 84 ALA A O 1
ATOM 669 N N . GLY A 1 85 ? 0.326 0.032 7.484 1.00 94.38 85 GLY A N 1
ATOM 670 C CA . GLY A 1 85 ? 1.095 -1.087 6.939 1.00 94.38 85 GLY A CA 1
ATOM 671 C C . GLY A 1 85 ? 2.501 -0.678 6.521 1.00 94.38 85 GLY A C 1
ATOM 672 O O . GLY A 1 85 ? 2.719 0.392 5.953 1.00 94.38 85 GLY A O 1
ATOM 673 N N . SER A 1 86 ? 3.462 -1.554 6.782 1.00 95.00 86 SER A N 1
ATOM 674 C CA . SER A 1 86 ? 4.857 -1.406 6.383 1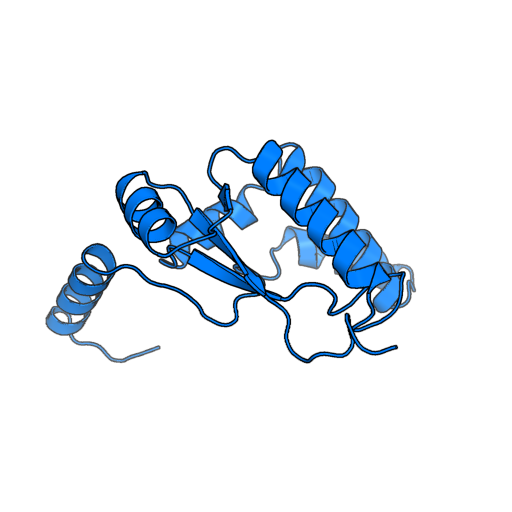.00 95.00 86 SER A CA 1
ATOM 675 C C . SER A 1 86 ? 5.081 -2.061 5.019 1.00 95.00 86 SER A C 1
ATOM 677 O O . SER A 1 86 ? 5.198 -3.282 4.913 1.00 95.00 86 SER A O 1
ATOM 679 N N . CYS A 1 87 ? 5.117 -1.236 3.973 1.00 94.00 87 CYS A N 1
ATOM 680 C CA . CYS A 1 87 ? 5.226 -1.637 2.576 1.00 94.00 87 CYS A CA 1
ATOM 681 C C . CYS A 1 87 ? 6.680 -1.654 2.108 1.00 94.00 87 CYS A C 1
ATOM 683 O O . CYS A 1 87 ? 7.362 -0.625 2.109 1.00 94.00 87 CYS A O 1
ATOM 685 N N . THR A 1 88 ? 7.137 -2.816 1.648 1.00 93.69 88 THR A N 1
ATOM 686 C CA . THR A 1 88 ? 8.479 -2.971 1.086 1.00 93.69 88 THR A CA 1
ATOM 687 C C . THR A 1 88 ? 8.569 -2.379 -0.316 1.00 93.69 88 THR A C 1
ATOM 689 O O . THR A 1 88 ? 7.744 -2.682 -1.179 1.00 93.69 88 THR A O 1
ATOM 692 N N . VAL A 1 89 ? 9.592 -1.557 -0.554 1.00 93.88 89 VAL A N 1
ATOM 693 C CA . VAL A 1 89 ? 9.915 -0.992 -1.873 1.00 93.88 89 VAL A CA 1
ATOM 694 C C . VAL A 1 89 ? 11.122 -1.685 -2.501 1.00 93.88 89 VAL A C 1
ATOM 696 O O . VAL A 1 89 ? 11.955 -2.267 -1.808 1.00 93.88 89 VAL A O 1
ATOM 699 N N . GLY A 1 90 ? 11.219 -1.630 -3.828 1.00 92.25 90 GLY A N 1
ATOM 700 C CA . GLY A 1 90 ? 12.344 -2.186 -4.574 1.00 92.25 90 GLY A CA 1
ATOM 701 C C . GLY A 1 90 ? 12.253 -3.692 -4.814 1.00 92.25 90 GLY A C 1
ATOM 702 O O . GLY A 1 90 ? 13.188 -4.262 -5.355 1.00 92.25 90 GLY A O 1
ATOM 703 N N . VAL A 1 91 ? 11.156 -4.354 -4.436 1.00 89.75 91 VAL A N 1
ATOM 704 C CA . VAL A 1 91 ? 11.052 -5.825 -4.431 1.00 89.75 91 VAL A CA 1
ATOM 705 C C . VAL A 1 91 ? 11.076 -6.405 -5.846 1.00 89.75 91 VAL A C 1
ATOM 707 O O . VAL A 1 91 ? 11.913 -7.248 -6.169 1.00 89.75 91 VAL A O 1
ATOM 710 N N . PHE A 1 92 ? 10.151 -5.960 -6.700 1.00 85.44 92 PHE A N 1
ATOM 711 C CA . PHE A 1 92 ? 9.962 -6.497 -8.044 1.00 85.44 92 PHE A CA 1
ATOM 712 C C . PHE A 1 92 ? 9.593 -5.393 -9.029 1.00 85.44 92 PHE A C 1
ATOM 714 O O . PHE A 1 92 ? 8.657 -4.640 -8.774 1.00 85.44 92 PHE A O 1
ATOM 721 N N . GLY A 1 93 ? 10.204 -5.393 -10.213 1.00 85.06 93 GLY A N 1
ATOM 722 C CA . GLY A 1 93 ? 9.732 -4.546 -11.303 1.00 85.06 93 GLY A CA 1
ATOM 723 C C . GLY A 1 93 ? 10.679 -4.460 -12.500 1.00 85.06 93 GLY A C 1
ATOM 724 O O . GLY A 1 93 ? 11.587 -5.284 -12.637 1.00 85.06 93 GLY A O 1
ATOM 725 N N . PRO A 1 94 ? 10.428 -3.508 -13.414 1.00 85.38 94 PRO A N 1
ATOM 726 C CA . PRO A 1 94 ? 11.115 -3.432 -14.702 1.00 85.38 94 PRO A CA 1
ATOM 727 C C . PRO A 1 94 ? 12.602 -3.071 -14.595 1.00 85.38 94 PRO A C 1
ATOM 729 O O . PRO A 1 94 ? 13.336 -3.294 -15.553 1.00 85.38 94 PRO A O 1
ATOM 732 N N . TYR A 1 95 ? 13.060 -2.549 -13.453 1.00 90.44 95 TYR A N 1
ATOM 733 C CA . TYR A 1 95 ? 14.457 -2.160 -13.231 1.00 90.44 95 TYR A CA 1
ATOM 734 C C . TYR A 1 95 ? 15.262 -3.211 -12.450 1.00 90.44 95 TYR A C 1
ATOM 736 O O . TYR A 1 95 ? 16.338 -2.917 -11.928 1.00 90.44 95 TYR A O 1
ATOM 744 N N . GLY A 1 96 ? 14.744 -4.440 -12.369 1.00 89.50 96 GLY A N 1
ATOM 745 C CA . GLY A 1 96 ? 15.338 -5.540 -11.616 1.00 89.50 96 GLY A CA 1
ATOM 746 C C . GLY A 1 96 ? 14.741 -5.696 -10.217 1.00 89.50 96 GLY A C 1
ATOM 747 O O . GLY A 1 96 ? 13.997 -4.849 -9.730 1.00 89.50 96 GLY A O 1
ATOM 748 N N . ASN A 1 97 ? 15.052 -6.822 -9.577 1.00 90.88 97 ASN A N 1
ATOM 749 C CA . ASN A 1 97 ? 14.578 -7.125 -8.230 1.00 90.88 97 ASN A CA 1
ATOM 750 C C . ASN A 1 97 ? 15.613 -6.665 -7.208 1.00 90.88 97 ASN A C 1
ATOM 752 O O . ASN A 1 97 ? 16.792 -6.997 -7.345 1.00 90.88 97 ASN A O 1
ATOM 756 N N . TRP A 1 98 ? 15.159 -5.983 -6.163 1.00 92.38 98 TRP A N 1
ATOM 757 C CA . TRP A 1 98 ? 15.983 -5.484 -5.060 1.00 92.38 98 TRP A CA 1
ATOM 758 C C . TRP A 1 98 ? 17.039 -4.451 -5.477 1.00 92.38 98 TRP A C 1
ATOM 760 O O . TRP A 1 98 ? 18.055 -4.317 -4.804 1.00 92.38 98 TRP A O 1
ATOM 770 N N . THR A 1 99 ? 16.821 -3.730 -6.583 1.00 93.56 99 THR A N 1
ATOM 771 C CA . THR A 1 99 ? 17.767 -2.728 -7.103 1.00 93.56 99 THR A CA 1
ATOM 772 C C . THR A 1 99 ? 17.443 -1.323 -6.599 1.00 93.56 99 THR A C 1
ATOM 774 O O . THR A 1 99 ? 16.284 -0.998 -6.318 1.00 93.56 99 THR A O 1
ATOM 777 N N . TYR A 1 100 ? 18.459 -0.454 -6.548 1.00 94.75 100 TYR A N 1
ATOM 778 C CA . TYR A 1 100 ? 18.287 0.975 -6.260 1.00 94.75 100 TYR A CA 1
ATOM 779 C C . TYR A 1 100 ? 17.262 1.622 -7.204 1.00 94.75 100 TYR A C 1
ATOM 781 O O . TYR A 1 100 ? 16.339 2.311 -6.771 1.00 94.75 100 TYR A O 1
ATOM 789 N N . GLN A 1 101 ? 17.381 1.357 -8.507 1.00 95.56 101 GLN A N 1
ATOM 790 C CA . GLN A 1 101 ? 16.506 1.920 -9.532 1.00 95.56 101 GLN A CA 1
ATOM 791 C C . GLN A 1 101 ? 15.051 1.477 -9.335 1.00 95.56 101 GLN A C 1
ATOM 793 O O . GLN A 1 101 ? 14.139 2.295 -9.472 1.00 95.56 101 GLN A O 1
ATOM 798 N N . GLN A 1 102 ? 14.821 0.211 -8.966 1.00 93.88 102 GLN A N 1
ATOM 799 C CA . GLN A 1 102 ? 13.474 -0.266 -8.661 1.00 93.88 102 GLN A CA 1
ATOM 800 C C . GLN A 1 102 ? 12.921 0.385 -7.391 1.00 93.88 102 GLN A C 1
ATOM 802 O O . GLN A 1 102 ? 11.750 0.758 -7.357 1.00 93.88 102 GLN A O 1
ATOM 807 N N . ALA A 1 103 ? 13.755 0.581 -6.367 1.00 95.25 103 ALA A N 1
ATOM 808 C CA . ALA A 1 103 ? 13.343 1.279 -5.156 1.00 95.25 103 ALA A CA 1
ATOM 809 C C . ALA A 1 103 ? 12.941 2.733 -5.434 1.00 95.25 103 ALA A C 1
ATOM 811 O O . ALA A 1 103 ? 11.877 3.160 -4.993 1.00 95.25 103 ALA A O 1
ATOM 812 N N . VAL A 1 104 ? 13.735 3.481 -6.208 1.00 96.38 104 VAL A N 1
ATOM 813 C CA . VAL A 1 104 ? 13.399 4.857 -6.616 1.00 96.38 104 VAL A CA 1
ATOM 814 C C . VAL A 1 104 ? 12.074 4.897 -7.378 1.00 96.38 104 VAL A C 1
ATOM 816 O O . VAL A 1 104 ? 11.226 5.748 -7.101 1.00 96.38 104 VAL A O 1
ATOM 819 N N . HIS A 1 105 ? 11.864 3.958 -8.301 1.00 94.38 105 HIS A N 1
ATOM 820 C CA . HIS A 1 105 ? 10.605 3.838 -9.030 1.00 94.38 105 HIS A CA 1
ATOM 821 C C . HIS A 1 105 ? 9.410 3.594 -8.092 1.00 94.38 105 HIS A C 1
ATOM 823 O O . HIS A 1 105 ? 8.398 4.291 -8.181 1.00 94.38 105 HIS A O 1
ATOM 829 N N . ASP A 1 106 ? 9.524 2.647 -7.161 1.00 93.94 106 ASP A N 1
ATOM 830 C CA . ASP A 1 106 ? 8.442 2.315 -6.231 1.00 93.94 106 ASP A CA 1
ATOM 831 C C . ASP A 1 106 ? 8.145 3.463 -5.258 1.00 93.94 106 ASP A C 1
ATOM 833 O O . ASP A 1 106 ? 6.979 3.741 -4.970 1.00 93.94 106 ASP A O 1
ATOM 837 N N . LEU A 1 107 ? 9.178 4.179 -4.799 1.00 95.88 107 LEU A N 1
ATOM 838 C CA . LEU A 1 107 ? 9.027 5.393 -3.993 1.00 95.88 107 LEU A CA 1
ATOM 839 C C . LEU A 1 107 ? 8.225 6.467 -4.741 1.00 95.88 107 LEU A C 1
ATOM 841 O O . LEU A 1 107 ? 7.351 7.095 -4.143 1.00 95.88 107 LEU A O 1
ATOM 845 N N . ALA A 1 108 ? 8.475 6.657 -6.041 1.00 96.38 108 ALA A N 1
ATOM 846 C CA . ALA A 1 108 ? 7.728 7.609 -6.860 1.00 96.38 108 ALA A CA 1
ATOM 847 C C . ALA A 1 108 ? 6.253 7.204 -7.029 1.00 96.38 108 ALA A C 1
ATOM 849 O O . ALA A 1 108 ? 5.366 8.057 -6.941 1.00 96.38 108 ALA A O 1
ATOM 850 N N . LEU A 1 109 ? 5.968 5.909 -7.215 1.00 94.00 109 LEU A N 1
ATOM 851 C CA . LEU A 1 109 ? 4.590 5.407 -7.268 1.00 94.00 109 LEU A CA 1
ATOM 852 C C . LEU A 1 109 ? 3.855 5.623 -5.942 1.00 94.00 109 LEU A C 1
ATOM 854 O O . LEU A 1 109 ? 2.726 6.110 -5.936 1.00 94.00 109 LEU A O 1
ATOM 858 N N . TRP A 1 110 ? 4.496 5.315 -4.814 1.00 95.81 110 TRP A N 1
ATOM 859 C CA . TRP A 1 110 ? 3.914 5.566 -3.497 1.00 95.81 110 TRP A CA 1
ATOM 860 C C . TRP A 1 110 ? 3.673 7.049 -3.239 1.00 95.81 110 TRP A C 1
ATOM 862 O O . TRP A 1 110 ? 2.592 7.403 -2.775 1.00 95.81 110 TRP A O 1
ATOM 872 N N . GLN A 1 111 ? 4.626 7.916 -3.590 1.00 97.44 111 GLN A N 1
ATOM 873 C CA . GLN A 1 111 ? 4.444 9.361 -3.461 1.00 97.44 111 GLN A CA 1
ATOM 874 C C . GLN A 1 111 ? 3.219 9.835 -4.248 1.00 97.44 111 GLN A C 1
ATOM 876 O O . GLN A 1 111 ? 2.360 10.511 -3.691 1.00 97.44 111 GLN A O 1
ATOM 881 N N . ARG A 1 112 ? 3.067 9.374 -5.494 1.00 97.12 112 ARG A N 1
ATOM 882 C CA . ARG A 1 112 ? 1.892 9.683 -6.314 1.00 97.12 112 ARG A CA 1
ATOM 883 C C . ARG A 1 112 ? 0.580 9.245 -5.657 1.00 97.12 112 ARG A C 1
ATOM 885 O O . ARG A 1 112 ? -0.405 9.973 -5.750 1.00 97.12 112 ARG A O 1
ATOM 892 N N . ARG A 1 113 ? 0.545 8.082 -4.997 1.00 96.06 113 ARG A N 1
ATOM 893 C CA . ARG A 1 113 ? -0.641 7.626 -4.250 1.00 96.06 113 ARG A CA 1
ATOM 894 C C . ARG A 1 113 ? -0.955 8.555 -3.084 1.00 96.06 113 ARG A C 1
ATOM 896 O O . ARG A 1 113 ? -2.107 8.944 -2.957 1.00 96.06 113 ARG A O 1
ATOM 903 N N . PHE A 1 114 ? 0.039 8.944 -2.288 1.00 96.75 114 PHE A N 1
ATOM 904 C CA . PHE A 1 114 ? -0.165 9.883 -1.176 1.00 96.75 114 PHE A CA 1
ATOM 905 C C . PHE A 1 114 ? -0.661 11.252 -1.646 1.00 96.75 114 PHE A C 1
ATOM 907 O O . PHE A 1 114 ? -1.510 11.849 -0.997 1.00 96.75 114 PHE A O 1
ATOM 914 N N . ASP A 1 115 ? -0.176 11.724 -2.793 1.00 97.94 115 ASP A N 1
ATOM 915 C CA . ASP A 1 115 ? -0.583 13.018 -3.347 1.00 97.94 115 ASP A CA 1
ATOM 916 C C . ASP A 1 115 ? -1.998 12.986 -3.959 1.00 97.94 115 ASP A C 1
ATOM 918 O O . ASP A 1 115 ? -2.601 14.035 -4.176 1.00 97.94 115 ASP A O 1
ATOM 922 N N . THR A 1 116 ? -2.526 11.794 -4.265 1.00 97.25 116 THR A N 1
ATOM 923 C CA . THR A 1 116 ? -3.801 11.619 -4.986 1.00 97.25 116 THR A CA 1
ATOM 924 C C . THR A 1 116 ? -4.932 11.093 -4.098 1.00 97.25 116 THR A C 1
ATOM 926 O O . THR A 1 116 ? -6.088 11.455 -4.302 1.00 97.25 116 THR A O 1
ATOM 929 N N . LEU A 1 117 ? -4.633 10.201 -3.151 1.00 95.31 117 LEU A N 1
ATOM 930 C CA . LEU A 1 117 ? -5.625 9.478 -2.355 1.00 95.31 117 LEU A CA 1
ATOM 931 C C . LEU A 1 117 ? -5.787 10.146 -0.984 1.00 95.31 117 LEU A C 1
ATOM 933 O O . LEU A 1 117 ? -4.939 9.998 -0.112 1.00 95.31 117 LEU A O 1
ATOM 937 N N . ASP A 1 118 ? -6.902 10.842 -0.781 1.00 95.06 118 ASP A N 1
ATOM 938 C CA . ASP A 1 118 ? -7.215 11.614 0.434 1.00 95.06 118 ASP A CA 1
ATOM 939 C C . ASP A 1 118 ? -7.283 10.788 1.733 1.00 95.06 118 ASP A C 1
ATOM 941 O O . ASP A 1 118 ? -7.036 11.300 2.829 1.00 95.06 118 ASP A O 1
ATOM 945 N N . TRP A 1 119 ? -7.593 9.500 1.610 1.00 94.12 119 TRP A N 1
ATOM 946 C CA . TRP A 1 119 ? -7.703 8.550 2.712 1.00 94.12 119 TRP A CA 1
ATOM 947 C C . TRP A 1 119 ? -6.375 7.877 3.088 1.00 94.12 119 TRP A C 1
ATOM 949 O O . TRP A 1 119 ? -6.310 7.216 4.126 1.00 94.12 119 TRP A O 1
ATOM 959 N N . LEU A 1 120 ? -5.324 8.025 2.272 1.00 95.12 120 LEU A N 1
ATOM 960 C CA . LEU A 1 120 ? -4.039 7.350 2.450 1.00 95.12 120 LEU A CA 1
ATOM 961 C C . LEU A 1 120 ? -2.946 8.348 2.834 1.00 95.12 120 LEU A C 1
ATOM 963 O O . LEU A 1 120 ? -2.771 9.379 2.193 1.00 95.12 120 LEU A O 1
ATOM 967 N N . GLU A 1 121 ? -2.150 8.016 3.843 1.00 95.88 121 GLU A N 1
ATOM 968 C CA . GLU A 1 121 ? -1.127 8.915 4.360 1.00 95.88 121 GLU A CA 1
ATOM 969 C C . GLU A 1 121 ? 0.231 8.230 4.551 1.00 95.88 121 GLU A C 1
ATOM 971 O O . GLU A 1 121 ? 0.336 7.085 4.993 1.00 95.88 121 GLU A O 1
ATOM 976 N N . LYS A 1 122 ? 1.302 8.965 4.238 1.00 96.75 122 LYS A N 1
ATOM 977 C CA . LYS A 1 122 ? 2.679 8.544 4.503 1.0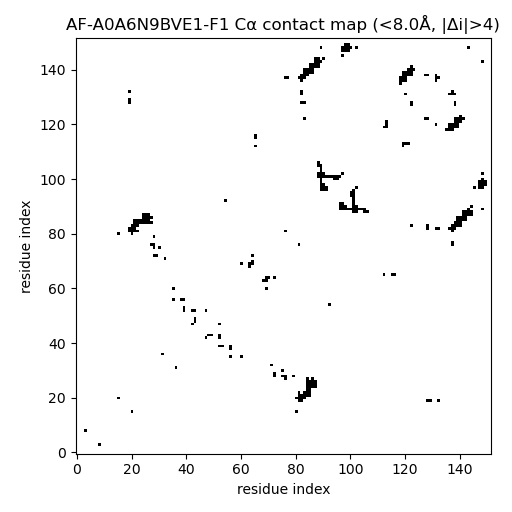0 96.75 122 LYS A CA 1
ATOM 978 C C . LYS A 1 122 ? 3.007 8.696 5.986 1.00 96.75 122 LYS A C 1
ATOM 980 O O . LYS A 1 122 ? 2.995 9.805 6.514 1.00 96.75 122 LYS A O 1
ATOM 985 N N . VAL A 1 123 ? 3.401 7.601 6.623 1.00 96.94 123 VAL A N 1
ATOM 986 C CA . VAL A 1 123 ? 3.842 7.564 8.022 1.00 96.94 123 VAL A CA 1
ATOM 987 C C . VAL A 1 123 ? 5.359 7.719 8.077 1.00 96.94 123 VAL A C 1
ATOM 989 O O . VAL A 1 123 ? 6.090 6.981 7.415 1.00 96.94 123 VAL A O 1
ATOM 992 N N . ARG A 1 124 ? 5.846 8.681 8.868 1.00 96.56 124 ARG A N 1
ATOM 993 C CA . ARG A 1 124 ? 7.286 8.921 9.080 1.00 96.56 124 ARG A CA 1
ATOM 994 C C . ARG A 1 124 ? 7.710 8.717 10.528 1.00 96.56 124 ARG A C 1
ATOM 996 O O . ARG A 1 124 ? 8.886 8.469 10.777 1.00 96.56 124 ARG A O 1
ATOM 1003 N N . ALA A 1 125 ? 6.776 8.830 11.466 1.00 96.19 125 ALA A N 1
ATOM 1004 C CA . ALA A 1 125 ? 7.023 8.629 12.885 1.00 96.19 125 ALA A CA 1
ATOM 1005 C C . ALA A 1 125 ? 5.780 8.074 13.595 1.00 96.19 125 ALA A C 1
ATOM 1007 O O . ALA A 1 125 ? 4.669 8.157 13.075 1.00 96.19 125 ALA A O 1
ATOM 1008 N N . ALA A 1 126 ? 5.959 7.550 14.810 1.00 93.94 126 ALA A N 1
ATOM 1009 C CA . ALA A 1 126 ? 4.860 7.022 15.623 1.00 93.94 126 ALA A CA 1
ATOM 1010 C C . ALA A 1 126 ? 3.681 8.009 15.815 1.00 93.94 126 ALA A C 1
ATOM 1012 O O . ALA A 1 126 ? 2.543 7.571 15.645 1.00 93.94 126 ALA A O 1
ATOM 1013 N N . PRO A 1 127 ? 3.898 9.328 16.036 1.00 95.81 127 PRO A N 1
ATOM 1014 C CA . PRO A 1 127 ? 2.791 10.284 16.144 1.00 95.81 127 PRO A CA 1
ATOM 1015 C C . PRO A 1 127 ? 1.901 10.381 14.894 1.00 95.81 127 PRO A C 1
ATOM 1017 O O . PRO A 1 127 ? 0.744 10.785 14.993 1.00 95.81 127 PRO A O 1
ATOM 1020 N N . ASP A 1 128 ? 2.402 10.010 13.708 1.00 95.25 128 ASP A N 1
ATOM 1021 C CA . ASP A 1 128 ? 1.564 9.957 12.505 1.00 95.25 128 ASP A CA 1
ATOM 1022 C C . ASP A 1 128 ? 0.520 8.839 12.609 1.00 95.25 128 ASP A C 1
ATOM 1024 O O . ASP A 1 128 ? -0.621 9.042 12.210 1.00 95.25 128 ASP A O 1
ATOM 1028 N N . VAL A 1 129 ? 0.878 7.684 13.183 1.00 91.69 129 VAL A N 1
ATOM 1029 C CA . VAL A 1 129 ? -0.034 6.536 13.339 1.00 91.69 129 VAL A CA 1
ATOM 1030 C C . VAL A 1 129 ? -1.163 6.872 14.312 1.00 91.69 129 VAL A C 1
ATOM 1032 O O . VAL A 1 129 ? -2.326 6.619 14.010 1.00 91.69 129 VAL A O 1
ATOM 1035 N N . GLU A 1 130 ? -0.840 7.513 15.437 1.00 91.44 130 GLU A N 1
ATOM 1036 C CA . GLU A 1 130 ? -1.833 7.979 16.415 1.00 91.44 130 GLU A CA 1
ATOM 1037 C C . GLU A 1 130 ? -2.823 8.966 15.783 1.00 91.44 130 GLU A C 1
ATOM 1039 O O . GLU A 1 130 ? -4.042 8.836 15.923 1.00 91.44 130 GLU A O 1
ATOM 1044 N N . ARG A 1 131 ? -2.302 9.929 15.015 1.00 92.50 131 ARG A N 1
ATOM 1045 C CA . ARG A 1 131 ? -3.110 10.920 14.299 1.00 92.50 131 ARG A CA 1
ATOM 1046 C C . ARG A 1 131 ? -3.993 10.288 13.220 1.00 92.50 131 ARG A C 1
ATOM 1048 O O . ARG A 1 131 ? -5.122 10.734 13.025 1.00 92.50 131 ARG A O 1
ATOM 1055 N N . ILE A 1 132 ? -3.491 9.280 12.511 1.00 90.25 132 ILE A N 1
ATOM 1056 C CA . ILE A 1 132 ? -4.232 8.553 11.474 1.00 90.25 132 ILE A CA 1
ATOM 1057 C C . ILE A 1 132 ? -5.373 7.736 12.092 1.00 90.25 132 ILE A C 1
ATOM 1059 O O . ILE A 1 132 ? -6.497 7.834 11.597 1.00 90.25 132 ILE A O 1
ATOM 1063 N N . GLY A 1 133 ? -5.119 7.027 13.199 1.00 84.31 133 GLY A N 1
ATOM 1064 C CA . GLY A 1 133 ? -6.139 6.258 13.919 1.00 84.31 133 GLY A CA 1
ATOM 1065 C C . GLY A 1 133 ? -7.302 7.123 14.416 1.00 84.31 133 GLY A C 1
ATOM 1066 O O . GLY A 1 133 ? -8.461 6.737 14.290 1.00 84.31 133 GLY A O 1
ATOM 1067 N N . ALA A 1 134 ? -7.025 8.345 14.882 1.00 84.25 134 ALA A N 1
ATOM 1068 C CA . ALA A 1 134 ? -8.069 9.301 15.264 1.00 84.25 134 ALA A CA 1
ATOM 1069 C C . ALA A 1 134 ? -8.798 9.937 14.060 1.00 84.25 134 ALA A C 1
ATOM 1071 O O . ALA A 1 134 ? -9.955 10.339 14.173 1.00 84.25 134 ALA A O 1
ATOM 1072 N N . GLY A 1 135 ? -8.116 10.068 12.918 1.00 81.75 135 GLY A N 1
ATOM 1073 C CA . GLY A 1 135 ? -8.596 10.789 11.736 1.00 81.75 135 GLY A CA 1
ATOM 1074 C C . GLY A 1 135 ? -9.306 9.932 10.686 1.00 81.75 135 GLY A C 1
ATOM 1075 O O . GLY A 1 135 ? -9.705 10.466 9.654 1.00 81.75 135 GLY A O 1
ATOM 1076 N N . GLY A 1 136 ? -9.427 8.618 10.902 1.00 86.38 136 GLY A N 1
ATOM 1077 C CA . GLY A 1 136 ? -10.088 7.701 9.967 1.00 86.38 136 GLY A CA 1
ATOM 1078 C C . GLY A 1 136 ? -9.353 7.511 8.634 1.00 86.38 136 GLY A C 1
ATOM 1079 O O . GLY A 1 136 ? -9.957 7.040 7.671 1.00 86.38 136 GLY A O 1
ATOM 1080 N N . ARG A 1 137 ? -8.069 7.880 8.556 1.00 94.56 137 ARG A N 1
ATOM 1081 C CA . ARG A 1 137 ? -7.199 7.616 7.397 1.00 94.56 137 ARG A CA 1
ATOM 1082 C C . ARG A 1 137 ? -6.465 6.286 7.574 1.00 94.56 137 ARG A C 1
ATOM 1084 O O . ARG A 1 137 ? -6.578 5.647 8.617 1.00 94.56 137 ARG A O 1
ATOM 1091 N N . LYS A 1 138 ? -5.700 5.875 6.564 1.00 95.00 138 LYS A N 1
ATOM 1092 C CA . LYS A 1 138 ? -4.827 4.695 6.606 1.00 95.00 138 LYS A CA 1
ATOM 1093 C C . LYS A 1 138 ? -3.381 5.083 6.338 1.00 95.00 138 LYS A C 1
ATOM 1095 O O . LYS A 1 138 ? -3.106 5.938 5.499 1.00 95.00 138 LYS A O 1
ATOM 1100 N N . GLY A 1 139 ? -2.462 4.475 7.077 1.00 95.69 139 GLY A N 1
ATOM 1101 C CA . GLY A 1 139 ? -1.045 4.806 7.070 1.00 95.69 139 GLY A CA 1
ATOM 1102 C C . GLY A 1 139 ? -0.196 3.825 6.271 1.00 95.69 139 GLY A C 1
ATOM 1103 O O . GLY A 1 139 ? -0.413 2.616 6.300 1.00 95.69 139 GLY A O 1
ATOM 1104 N N . VAL A 1 140 ? 0.835 4.335 5.605 1.00 96.44 140 VAL A N 1
ATOM 1105 C CA . VAL A 1 140 ? 1.872 3.506 4.983 1.00 96.44 140 VAL A CA 1
ATOM 1106 C C . VAL A 1 140 ? 3.245 3.939 5.461 1.00 96.44 140 VAL A C 1
ATOM 1108 O O . VAL A 1 140 ? 3.652 5.088 5.285 1.00 96.44 140 VAL A O 1
ATOM 1111 N N . ILE A 1 141 ? 3.974 2.983 6.025 1.00 96.44 141 ILE A N 1
ATOM 1112 C CA . ILE A 1 141 ? 5.404 3.077 6.306 1.00 96.44 141 ILE A CA 1
ATOM 1113 C C . ILE A 1 141 ? 6.121 2.449 5.112 1.00 96.44 141 ILE A C 1
ATOM 1115 O O . ILE A 1 141 ? 5.796 1.332 4.723 1.00 96.44 141 ILE A O 1
ATOM 1119 N N . LEU A 1 142 ? 7.088 3.141 4.512 1.00 95.75 142 LEU A N 1
ATOM 1120 C CA . LEU A 1 142 ? 7.897 2.564 3.433 1.00 95.75 142 LEU A CA 1
ATOM 1121 C C . LEU A 1 142 ? 9.160 1.945 4.028 1.00 95.75 142 LEU A C 1
ATOM 1123 O O . LEU A 1 142 ? 9.891 2.622 4.751 1.00 95.75 142 LEU A O 1
ATOM 1127 N N . ASN A 1 143 ? 9.405 0.671 3.729 1.00 94.75 143 ASN A N 1
ATOM 1128 C CA . ASN A 1 143 ? 10.548 -0.083 4.238 1.00 94.75 143 ASN A CA 1
ATOM 1129 C C . ASN A 1 143 ? 11.388 -0.696 3.109 1.00 94.75 143 ASN A C 1
ATOM 1131 O O . ASN A 1 143 ? 10.942 -0.816 1.968 1.00 94.75 143 ASN A O 1
ATOM 1135 N N . PHE A 1 144 ? 12.589 -1.136 3.473 1.00 94.12 144 PHE A N 1
ATOM 1136 C CA . PHE A 1 144 ? 13.417 -2.023 2.668 1.00 94.12 144 PHE A CA 1
ATOM 1137 C C . PHE A 1 144 ? 13.543 -3.365 3.386 1.00 94.12 144 PHE A C 1
ATOM 1139 O O . PHE A 1 144 ? 13.813 -3.414 4.586 1.00 94.12 144 PHE A O 1
ATOM 1146 N N . GLN A 1 145 ? 13.372 -4.457 2.648 1.00 90.25 145 GLN A N 1
ATOM 1147 C CA . GLN A 1 145 ? 13.660 -5.806 3.118 1.00 90.25 145 GLN A CA 1
ATOM 1148 C C . GLN A 1 145 ? 14.965 -6.214 2.442 1.00 90.25 145 GLN A C 1
ATOM 1150 O O . GLN A 1 145 ? 14.931 -6.449 1.245 1.00 90.25 145 GLN A O 1
ATOM 1155 N N . ASN A 1 146 ? 16.071 -6.295 3.195 1.00 89.56 146 ASN A N 1
ATOM 1156 C CA . ASN A 1 146 ? 17.474 -6.383 2.734 1.00 89.56 146 ASN A CA 1
ATOM 1157 C C . ASN A 1 146 ? 18.134 -5.037 2.352 1.00 89.56 146 ASN A C 1
ATOM 1159 O O . ASN A 1 146 ? 17.473 -4.002 2.292 1.00 89.56 146 ASN A O 1
ATOM 1163 N N . ALA A 1 147 ? 19.459 -5.066 2.157 1.00 91.50 147 ALA A N 1
ATOM 1164 C CA . ALA A 1 147 ? 20.295 -3.896 1.877 1.00 91.50 147 ALA A CA 1
ATOM 1165 C C . ALA A 1 147 ? 20.695 -3.745 0.395 1.00 91.50 147 ALA A C 1
ATOM 1167 O O . ALA A 1 147 ? 21.365 -2.781 0.051 1.00 91.50 147 ALA A O 1
ATOM 1168 N N . ARG A 1 148 ? 20.250 -4.626 -0.511 1.00 89.44 148 ARG A N 1
ATOM 1169 C CA . ARG A 1 148 ? 20.700 -4.633 -1.919 1.00 89.44 148 ARG A CA 1
ATOM 1170 C C . ARG A 1 148 ? 20.425 -3.337 -2.671 1.00 89.44 148 ARG A C 1
ATOM 1172 O O . ARG A 1 148 ? 21.160 -2.985 -3.581 1.00 89.44 148 ARG A O 1
ATOM 1179 N N . ALA A 1 149 ? 19.383 -2.609 -2.281 1.00 86.81 149 ALA A N 1
ATOM 1180 C CA . ALA A 1 149 ? 19.055 -1.325 -2.890 1.00 86.81 149 ALA A CA 1
ATOM 1181 C C . ALA A 1 149 ? 20.079 -0.214 -2.577 1.00 86.81 149 ALA A C 1
ATOM 1183 O O . ALA A 1 149 ? 19.985 0.860 -3.165 1.00 86.81 149 ALA A O 1
ATOM 1184 N N . ILE A 1 150 ? 21.010 -0.450 -1.646 1.00 87.69 150 ILE A N 1
ATOM 1185 C CA . ILE A 1 150 ? 22.083 0.472 -1.247 1.00 87.69 150 ILE A CA 1
ATOM 1186 C C . ILE A 1 150 ? 23.474 -0.183 -1.305 1.00 87.69 150 ILE A C 1
ATOM 1188 O O . ILE A 1 150 ? 24.437 0.406 -0.825 1.00 87.69 150 ILE A O 1
ATOM 1192 N N . GLU A 1 151 ? 23.567 -1.406 -1.830 1.00 84.69 151 GLU A N 1
ATOM 1193 C CA . GLU A 1 151 ? 24.842 -2.073 -2.102 1.00 84.69 151 GLU A CA 1
ATOM 1194 C C . GLU A 1 151 ? 25.388 -1.562 -3.447 1.00 84.69 151 GLU A C 1
ATOM 1196 O O . GLU A 1 151 ? 24.616 -1.392 -4.395 1.00 84.69 151 GLU A O 1
ATOM 1201 N N . ASP A 1 152 ? 26.696 -1.286 -3.495 1.00 61.41 152 ASP A N 1
ATOM 1202 C CA . ASP A 1 152 ? 27.421 -0.858 -4.704 1.00 61.41 152 ASP A CA 1
ATOM 1203 C C . ASP A 1 152 ? 27.551 -1.987 -5.746 1.00 61.41 152 ASP A C 1
ATOM 1205 O O . ASP A 1 152 ? 27.847 -3.143 -5.351 1.00 61.41 152 ASP A O 1
#

Mean predicted aligned error: 4.49 Å

Nearest PDB structures (foldseek):
  1s2v-assembly1_C  TM=2.459E-01  e=1.025E-01  Mytilus edulis
  6yrh-assembly1_D  TM=3.008E-01  e=1.569E+00  Thermoplasma acidophilum DSM 1728
  4xz9-assembly1_D  TM=2.240E-01  e=1.297E+00  Thermoplasma acidophilum DSM 1728
  1wx0-assembly1_C  TM=1.959E-01  e=1.569E+00  Thermus thermophilus HB8
  8c4i-assembly1_C  TM=1.829E-01  e=3.153E+00  Priestia aryabhattai

Foldseek 3Di:
DDPDDPVRVVVVVVCLLVDAAEAAEPLALDDCPPLNVVQLCVCVVVVHDNVRSVQVSVVVQLVCVLVVNNCVRVVSNVVVSHQEYEHEFQADDDVDGNALVRRVVRVVSVVSCCVRPPQEHEDDDPVVSVVSSVVNHHYYYYDHDDDRHPDD

Solvent-accessible surface area (backbone atoms only — not comparable to full-atom values): 8596 Å² total; per-residue (Å²): 134,83,95,64,52,74,70,52,47,54,48,50,55,48,51,57,73,76,45,90,35,69,40,83,79,22,88,57,65,78,66,85,43,73,66,53,49,50,49,48,51,58,37,45,76,71,70,44,55,66,72,59,38,52,54,50,44,52,55,51,49,51,55,31,42,76,68,70,70,39,59,68,55,58,50,39,37,64,72,64,61,48,36,28,29,26,28,67,43,13,63,76,54,99,61,38,66,38,23,42,64,18,26,56,52,43,50,52,54,51,49,52,44,46,77,65,37,92,53,41,40,79,40,88,51,72,70,47,53,58,52,28,64,77,65,76,34,34,32,36,32,80,42,68,82,73,61,56,48,77,57,133

Secondary structure (DSSP, 8-state):
-----HHHHHHHHHHHHHS--EETT-SS-----HHHHHHHHHHHHTT--HHHHHHHHHHHHHHHHHTT--HHHHHHHHHTT-SEEEEE-SSSSTT-SS-HHHHHHHHHHHHHHHHH-TTEEE--SHHHHHHHHHHT-EEEEEE-SSSGGG--

pLDDT: mean 90.8, std 7.52, range [57.81, 97.94]